Protein AF-A0A4P6UZ18-F1 (afdb_monomer)

Mean predicted aligned error: 4.35 Å

Organism: NCBI:txid1852022

InterPro domains:
  IPR031807 HicB-like antitoxin of toxin-antitoxin system [PF15919] (20-85)
  IPR035069 Antitoxin HicB/UPF0150 [SSF143100] (29-84)

Structure (mmCIF, N/CA/C/O backbone):
data_AF-A0A4P6UZ18-F1
#
_entry.id   AF-A0A4P6UZ18-F1
#
loop_
_atom_site.group_PDB
_atom_site.id
_atom_site.type_symbol
_atom_site.label_atom_id
_atom_site.label_alt_id
_atom_site.label_comp_id
_atom_site.label_asym_id
_atom_site.label_entity_id
_atom_site.label_seq_id
_atom_site.pdbx_PDB_ins_code
_atom_site.Cartn_x
_atom_site.Cartn_y
_atom_site.Cartn_z
_atom_site.occupancy
_atom_site.B_iso_or_equiv
_atom_site.auth_seq_id
_atom_site.auth_comp_id
_atom_site.auth_asym_id
_atom_site.auth_atom_id
_atom_site.pdbx_PDB_model_num
ATOM 1 N N . MET A 1 1 ? -7.373 15.897 -0.282 1.00 78.19 1 MET A N 1
ATOM 2 C CA . MET A 1 1 ? -6.154 15.703 0.533 1.00 78.19 1 MET A CA 1
ATOM 3 C C . MET A 1 1 ? -6.508 14.649 1.556 1.00 78.19 1 MET A C 1
ATOM 5 O O . MET A 1 1 ? -7.392 14.910 2.360 1.00 78.19 1 MET A O 1
ATOM 9 N N . ILE A 1 2 ? -5.897 13.471 1.455 1.00 88.06 2 ILE A N 1
ATOM 10 C CA . ILE A 1 2 ? -6.188 12.334 2.333 1.00 88.06 2 ILE A CA 1
ATOM 11 C C . ILE A 1 2 ? -5.672 12.659 3.738 1.00 88.06 2 ILE A C 1
ATOM 13 O O . ILE A 1 2 ? -4.489 12.965 3.914 1.00 88.06 2 ILE A O 1
ATOM 17 N N . ASP A 1 3 ? -6.553 12.616 4.735 1.00 90.19 3 ASP A N 1
ATOM 18 C CA . ASP A 1 3 ? -6.184 12.819 6.136 1.00 90.19 3 ASP A CA 1
ATOM 19 C C . ASP A 1 3 ? -5.664 11.507 6.729 1.00 90.19 3 ASP A C 1
ATOM 21 O O . ASP A 1 3 ? -6.406 10.730 7.330 1.00 90.19 3 ASP A O 1
ATOM 25 N N . ARG A 1 4 ? -4.361 11.259 6.553 1.00 89.19 4 ARG A N 1
ATOM 26 C CA . ARG A 1 4 ? -3.705 9.998 6.948 1.00 89.19 4 ARG A CA 1
ATOM 27 C C . ARG A 1 4 ? -3.888 9.636 8.424 1.00 89.19 4 ARG A C 1
ATOM 29 O O . ARG A 1 4 ? -3.825 8.464 8.770 1.00 89.19 4 ARG A O 1
ATOM 36 N N . SER A 1 5 ? -4.160 10.616 9.289 1.00 90.19 5 SER A N 1
ATOM 37 C CA . SER A 1 5 ? -4.413 10.387 10.717 1.00 90.19 5 SER A CA 1
ATOM 38 C C . SER A 1 5 ? -5.684 9.571 10.999 1.00 90.19 5 SER A C 1
ATOM 40 O O . SER A 1 5 ? -5.806 8.986 12.074 1.00 90.19 5 SER A O 1
ATOM 42 N N . LYS A 1 6 ? -6.617 9.501 10.038 1.00 90.44 6 LYS A N 1
ATOM 43 C CA . LYS A 1 6 ? -7.871 8.737 10.140 1.00 90.44 6 LYS A CA 1
ATOM 44 C C . LYS A 1 6 ? -7.782 7.328 9.568 1.00 90.44 6 LYS A C 1
ATOM 46 O O . LYS A 1 6 ? -8.682 6.524 9.805 1.00 90.44 6 LYS A O 1
ATOM 51 N N . LEU A 1 7 ? -6.721 7.022 8.827 1.00 95.25 7 LEU A N 1
ATOM 52 C CA . LEU A 1 7 ? -6.518 5.705 8.243 1.00 95.25 7 LEU A CA 1
ATOM 53 C C . LEU A 1 7 ? -5.976 4.779 9.332 1.00 95.25 7 LEU A C 1
ATOM 55 O O . LEU A 1 7 ? -4.770 4.644 9.498 1.00 95.25 7 LEU A O 1
ATOM 59 N N . ILE A 1 8 ? -6.866 4.191 10.128 1.00 96.12 8 ILE A N 1
ATOM 60 C CA . ILE A 1 8 ? -6.500 3.293 11.227 1.00 96.12 8 ILE A CA 1
ATOM 61 C C . ILE A 1 8 ? -6.817 1.852 10.830 1.00 96.12 8 ILE A C 1
ATOM 63 O O . ILE A 1 8 ? -7.939 1.528 10.437 1.00 96.12 8 ILE A O 1
ATOM 67 N N . ARG A 1 9 ? -5.815 0.979 10.942 1.00 95.06 9 ARG A N 1
ATOM 68 C CA . ARG A 1 9 ? -5.948 -0.465 10.721 1.00 95.06 9 ARG A CA 1
ATOM 69 C C . ARG A 1 9 ? -6.759 -1.130 11.823 1.00 95.06 9 ARG A C 1
ATOM 71 O O . ARG A 1 9 ? -6.886 -0.606 12.928 1.00 95.06 9 ARG A O 1
ATOM 78 N N . THR A 1 10 ? -7.247 -2.341 11.567 1.00 93.75 10 THR A N 1
ATOM 79 C CA . THR A 1 10 ? -7.991 -3.126 12.568 1.00 93.75 10 THR A CA 1
ATOM 80 C C . THR A 1 10 ? -7.194 -3.434 13.840 1.00 93.75 10 THR A C 1
ATOM 82 O O . THR A 1 10 ? -7.792 -3.734 14.867 1.00 93.75 10 THR A O 1
ATOM 85 N N . ASP A 1 11 ? -5.862 -3.364 13.799 1.00 93.62 11 ASP A N 1
ATOM 86 C CA . ASP A 1 11 ? -4.984 -3.517 14.967 1.00 93.62 11 ASP A CA 1
ATOM 87 C C . ASP A 1 11 ? -4.695 -2.197 15.717 1.00 93.62 11 ASP A C 1
ATOM 89 O O . ASP A 1 11 ? -3.951 -2.191 16.695 1.00 93.62 11 ASP A O 1
ATOM 93 N N . GLY A 1 12 ? -5.304 -1.081 15.300 1.00 93.38 12 GLY A N 1
ATOM 94 C CA . GLY A 1 12 ? -5.205 0.220 15.972 1.00 93.38 12 GLY A CA 1
ATOM 95 C C . GLY A 1 12 ? -3.98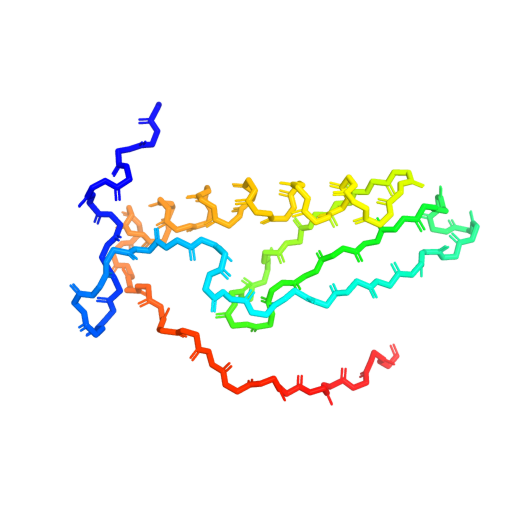9 1.062 15.580 1.00 93.38 12 GLY A C 1
ATOM 96 O O . GLY A 1 12 ? -3.813 2.159 16.110 1.00 93.38 12 GLY A O 1
ATOM 97 N N . VAL A 1 13 ? -3.159 0.580 14.654 1.00 94.56 13 VAL A N 1
ATOM 98 C CA . VAL A 1 13 ? -2.002 1.307 14.117 1.00 94.56 13 VAL A CA 1
ATOM 99 C C . VAL A 1 13 ? -2.424 2.158 12.916 1.00 94.56 13 VAL A C 1
ATOM 101 O O . VAL A 1 13 ? -3.298 1.768 12.137 1.00 94.56 13 VAL A O 1
ATOM 104 N N . VAL A 1 14 ? -1.806 3.334 12.769 1.00 95.69 14 VAL A N 1
ATOM 105 C CA . VAL A 1 14 ? -1.987 4.189 11.586 1.00 95.69 14 VAL A CA 1
ATOM 106 C C . VAL A 1 14 ? -1.497 3.436 10.352 1.00 95.69 14 VAL A C 1
ATOM 108 O O . VAL A 1 14 ? -0.427 2.839 10.360 1.00 95.69 14 VAL A O 1
ATOM 111 N N . PHE A 1 15 ? -2.294 3.452 9.295 1.00 96.56 15 PHE A N 1
ATOM 112 C CA . PHE A 1 15 ? -1.954 2.855 8.019 1.00 96.56 15 PHE A CA 1
ATOM 113 C C . PHE A 1 15 ? -0.780 3.599 7.379 1.00 96.56 15 PHE A C 1
ATOM 115 O O . PHE A 1 15 ? -0.884 4.785 7.057 1.00 96.56 15 PHE A O 1
ATOM 122 N N . ASP A 1 16 ? 0.312 2.874 7.152 1.00 96.62 16 ASP A N 1
ATOM 123 C CA . ASP A 1 16 ? 1.415 3.313 6.313 1.00 96.62 16 ASP A CA 1
ATOM 124 C C . ASP A 1 16 ? 1.704 2.232 5.254 1.00 96.62 16 ASP A C 1
ATOM 126 O O . ASP A 1 16 ? 1.991 1.087 5.616 1.00 96.62 16 ASP A O 1
ATOM 130 N N . PRO A 1 17 ? 1.638 2.552 3.946 1.00 95.94 17 PRO A N 1
ATOM 131 C CA . PRO A 1 17 ? 1.972 1.613 2.877 1.00 95.94 17 PRO A CA 1
ATOM 132 C C . PRO A 1 17 ? 3.360 0.970 3.009 1.00 95.94 17 PRO A C 1
ATOM 134 O O . PRO A 1 17 ? 3.572 -0.116 2.474 1.00 95.94 17 PRO A O 1
ATOM 137 N N . VAL A 1 18 ? 4.313 1.607 3.704 1.00 96.12 18 VAL A N 1
ATOM 138 C CA . VAL A 1 18 ? 5.663 1.045 3.899 1.00 96.12 18 VAL A CA 1
ATOM 139 C C . VAL A 1 18 ? 5.681 -0.199 4.789 1.00 96.12 18 VAL A C 1
ATOM 141 O O . VAL A 1 18 ? 6.637 -0.969 4.717 1.00 96.12 18 VAL A O 1
ATOM 144 N N . ASP A 1 19 ? 4.633 -0.421 5.586 1.00 95.44 19 ASP A N 1
ATOM 145 C CA . ASP A 1 19 ? 4.493 -1.611 6.433 1.00 95.44 19 ASP A CA 1
ATOM 146 C C . ASP A 1 19 ? 4.084 -2.861 5.636 1.00 95.44 19 ASP A C 1
ATOM 148 O O . ASP A 1 19 ? 4.097 -3.975 6.168 1.00 95.44 19 ASP A O 1
ATOM 152 N N . TYR A 1 20 ? 3.682 -2.693 4.375 1.00 95.38 20 TYR A N 1
ATOM 153 C CA . TYR A 1 20 ? 3.129 -3.755 3.547 1.00 95.38 20 TYR A CA 1
ATOM 154 C C . TYR A 1 20 ? 4.150 -4.255 2.529 1.00 95.38 20 TYR A C 1
ATOM 156 O O . TYR A 1 20 ? 4.913 -3.494 1.933 1.00 95.38 20 TYR A O 1
ATOM 164 N N . ALA A 1 21 ? 4.138 -5.567 2.296 1.00 95.88 21 ALA A N 1
ATOM 165 C CA . ALA A 1 21 ? 4.953 -6.168 1.255 1.00 95.88 21 ALA A CA 1
ATOM 166 C C . ALA A 1 21 ? 4.482 -5.709 -0.131 1.00 95.88 21 ALA A C 1
ATOM 168 O O . ALA A 1 21 ? 3.292 -5.785 -0.447 1.00 95.88 21 ALA A O 1
ATOM 169 N N . VAL A 1 22 ? 5.439 -5.304 -0.960 1.00 96.06 22 VAL A N 1
ATOM 170 C CA . VAL A 1 22 ? 5.227 -4.977 -2.370 1.00 96.06 22 VAL A CA 1
ATOM 171 C C . VAL A 1 22 ? 5.839 -6.092 -3.211 1.00 96.06 22 VAL A C 1
ATOM 173 O O . VAL A 1 22 ? 7.009 -6.432 -3.035 1.00 96.06 22 VAL A O 1
ATOM 176 N N . LEU A 1 23 ? 5.046 -6.674 -4.108 1.00 95.44 23 LEU A N 1
ATOM 177 C CA . LEU A 1 23 ? 5.538 -7.565 -5.157 1.00 95.44 23 LEU A CA 1
ATOM 178 C C . LEU A 1 23 ? 5.745 -6.738 -6.417 1.00 95.44 23 LEU A C 1
ATOM 180 O O . LEU A 1 23 ? 4.820 -6.035 -6.812 1.00 95.44 23 LEU A O 1
ATOM 184 N N . VAL A 1 24 ? 6.928 -6.836 -7.018 1.00 96.62 24 VAL A N 1
ATOM 185 C CA . VAL A 1 24 ? 7.317 -6.096 -8.222 1.00 96.62 24 VAL A CA 1
ATOM 186 C C . VAL A 1 24 ? 7.715 -7.097 -9.297 1.00 96.62 24 VAL A C 1
ATOM 188 O O . VAL A 1 24 ? 8.479 -8.023 -9.020 1.00 96.62 24 VAL A O 1
ATOM 191 N N . GLU A 1 25 ? 7.197 -6.925 -10.507 1.00 95.62 25 GLU A N 1
ATOM 192 C CA . GLU A 1 25 ? 7.479 -7.795 -11.647 1.00 95.62 25 GLU A CA 1
ATOM 193 C C . GLU A 1 25 ? 7.613 -6.994 -12.946 1.00 95.62 25 GLU A C 1
ATOM 195 O O . GLU A 1 25 ? 6.936 -5.975 -13.110 1.00 95.62 25 GLU A O 1
ATOM 200 N N . PRO A 1 26 ? 8.507 -7.411 -13.860 1.00 96.94 26 PRO A N 1
ATOM 201 C CA . PRO A 1 26 ? 8.613 -6.778 -15.162 1.00 96.94 26 PRO A CA 1
ATOM 202 C C . PRO A 1 26 ? 7.382 -7.125 -15.998 1.00 96.94 26 PRO A C 1
ATOM 204 O O . PRO A 1 26 ? 6.906 -8.262 -15.976 1.00 96.94 26 PRO A O 1
ATOM 207 N N . LEU A 1 27 ? 6.902 -6.159 -16.769 1.00 94.31 27 LEU A N 1
ATOM 208 C CA . LEU A 1 27 ? 5.858 -6.386 -17.759 1.00 94.31 27 LEU A CA 1
ATOM 209 C C . LEU A 1 27 ? 6.482 -6.824 -19.087 1.00 94.31 27 LEU A C 1
ATOM 211 O O . LEU A 1 27 ? 7.580 -6.394 -19.455 1.00 94.31 27 LEU A O 1
ATOM 215 N N . GLY A 1 28 ? 5.778 -7.698 -19.808 1.00 91.56 28 GLY A N 1
ATOM 216 C CA . GLY A 1 28 ? 6.165 -8.084 -21.161 1.00 91.56 28 GLY A CA 1
ATOM 217 C C . GLY A 1 28 ? 6.135 -6.883 -22.107 1.00 91.56 28 GLY A C 1
ATOM 218 O O . GLY A 1 28 ? 5.390 -5.929 -21.898 1.00 91.56 28 GLY A O 1
ATOM 219 N N . GLU A 1 29 ? 6.926 -6.927 -23.181 1.00 91.00 29 GLU A N 1
ATOM 220 C CA . GLU A 1 29 ? 6.934 -5.848 -24.183 1.00 91.00 29 GLU A CA 1
ATOM 221 C C . GLU A 1 29 ? 5.557 -5.649 -24.847 1.00 91.00 29 GLU A C 1
ATOM 223 O O . GLU A 1 29 ? 5.204 -4.523 -25.186 1.00 91.00 29 GLU A O 1
ATOM 228 N N . ASP A 1 30 ? 4.765 -6.720 -24.993 1.00 91.62 30 ASP A N 1
ATOM 229 C CA . ASP A 1 30 ? 3.397 -6.666 -25.542 1.00 91.62 30 ASP A CA 1
ATOM 230 C C . ASP A 1 30 ? 2.400 -5.986 -24.581 1.00 91.62 30 ASP A C 1
ATOM 232 O O . ASP A 1 30 ? 1.457 -5.334 -25.023 1.00 91.62 30 ASP A O 1
ATOM 236 N N . ASP A 1 31 ? 2.673 -6.041 -23.273 1.00 85.56 31 ASP A N 1
ATOM 237 C CA . ASP A 1 31 ? 1.902 -5.385 -22.208 1.00 85.56 31 ASP A CA 1
ATOM 238 C C . ASP A 1 31 ? 2.360 -3.934 -21.944 1.00 85.56 31 ASP A C 1
ATOM 240 O O . ASP A 1 31 ? 1.945 -3.309 -20.970 1.00 85.56 31 ASP A O 1
ATOM 244 N N . GLY A 1 32 ? 3.219 -3.381 -22.810 1.00 87.56 32 GLY A N 1
ATOM 245 C CA . GLY A 1 32 ? 3.742 -2.013 -22.708 1.00 87.56 32 GLY A CA 1
ATOM 246 C C . GLY A 1 32 ? 5.130 -1.896 -22.071 1.00 87.56 32 GLY A C 1
ATOM 247 O O . GLY A 1 32 ? 5.696 -0.802 -22.062 1.00 87.56 32 GLY A O 1
ATOM 248 N N . GLY A 1 33 ? 5.716 -3.007 -21.609 1.00 92.88 33 GLY A N 1
ATOM 249 C CA . GLY A 1 33 ? 7.010 -3.029 -20.928 1.00 92.88 33 GLY A CA 1
ATOM 250 C C . GLY A 1 33 ? 6.991 -2.321 -19.567 1.00 92.88 33 GLY A C 1
ATOM 251 O O . GLY A 1 33 ? 5.941 -2.018 -19.011 1.00 92.88 33 GLY A O 1
ATOM 252 N N . GLY A 1 34 ? 8.174 -2.062 -19.008 1.00 96.12 34 GLY A N 1
ATOM 253 C CA . GLY A 1 34 ? 8.297 -1.465 -17.676 1.00 96.12 34 GLY A CA 1
ATOM 254 C C . GLY A 1 34 ? 8.034 -2.475 -16.558 1.00 96.12 34 GLY A C 1
ATOM 255 O O . GLY A 1 34 ? 8.408 -3.646 -16.660 1.00 96.12 34 GLY A O 1
ATOM 256 N N . TRP A 1 35 ? 7.446 -2.000 -15.466 1.00 97.69 35 TRP A N 1
ATOM 257 C CA . TRP A 1 35 ? 7.292 -2.731 -14.216 1.00 97.69 35 TRP A CA 1
ATOM 258 C C . TRP A 1 35 ? 5.908 -2.514 -13.624 1.00 97.69 35 TRP A C 1
ATOM 260 O O . TRP A 1 35 ? 5.383 -1.405 -13.639 1.00 97.69 35 TRP A O 1
ATOM 270 N N . MET A 1 36 ? 5.364 -3.571 -13.034 1.00 96.94 36 MET A N 1
ATOM 271 C CA . MET A 1 36 ? 4.137 -3.540 -12.252 1.00 96.94 36 MET A CA 1
ATOM 272 C C . MET A 1 36 ? 4.450 -3.895 -10.803 1.00 96.94 36 MET A C 1
ATOM 274 O O . MET A 1 36 ? 5.247 -4.790 -10.519 1.00 96.94 36 MET A O 1
ATOM 278 N N . ALA A 1 37 ? 3.785 -3.216 -9.878 1.00 97.44 37 ALA A N 1
ATOM 279 C CA . ALA A 1 37 ? 3.841 -3.483 -8.457 1.00 97.44 37 ALA A CA 1
ATOM 280 C C . ALA A 1 37 ? 2.437 -3.714 -7.885 1.00 97.44 37 ALA A C 1
ATOM 282 O O . ALA A 1 37 ? 1.471 -3.062 -8.270 1.00 97.44 37 ALA A O 1
ATOM 283 N N . ARG A 1 38 ? 2.315 -4.635 -6.928 1.00 96.44 38 ARG A N 1
ATOM 284 C CA . ARG A 1 38 ? 1.062 -4.915 -6.208 1.00 96.44 38 ARG A CA 1
ATOM 285 C C . ARG A 1 38 ? 1.307 -5.120 -4.723 1.00 96.44 38 ARG A C 1
ATOM 287 O O . ARG A 1 38 ? 2.363 -5.618 -4.328 1.00 96.44 38 ARG A O 1
ATOM 294 N N . ILE A 1 39 ? 0.304 -4.810 -3.904 1.00 95.69 39 ILE A N 1
ATOM 295 C CA . ILE A 1 39 ? 0.310 -5.117 -2.467 1.00 95.69 39 ILE A CA 1
ATOM 296 C C . ILE A 1 39 ? -0.682 -6.260 -2.213 1.00 95.69 39 ILE A C 1
ATOM 298 O O . ILE A 1 39 ? -1.885 -6.020 -2.189 1.00 95.69 39 ILE A O 1
ATOM 302 N N . PRO A 1 40 ? -0.229 -7.511 -1.992 1.00 93.06 40 PRO A N 1
ATOM 303 C CA . PRO A 1 40 ? -1.128 -8.667 -1.867 1.00 93.06 40 PRO A CA 1
ATOM 304 C C . PRO A 1 40 ? -2.163 -8.548 -0.744 1.00 93.06 40 PRO A C 1
ATOM 306 O O . PRO A 1 40 ? -3.265 -9.079 -0.846 1.00 93.06 40 PRO A O 1
ATOM 309 N N . ALA A 1 41 ? -1.810 -7.844 0.331 1.00 93.12 41 ALA A N 1
ATOM 310 C CA . ALA A 1 41 ? -2.704 -7.594 1.456 1.00 93.12 41 ALA A CA 1
ATOM 311 C C . ALA A 1 41 ? -3.789 -6.540 1.157 1.00 93.12 41 ALA A C 1
ATOM 313 O O . ALA A 1 41 ? -4.727 -6.415 1.940 1.00 93.12 41 ALA A O 1
ATOM 314 N N . LEU A 1 42 ? -3.673 -5.803 0.046 1.00 93.81 42 LEU A N 1
ATOM 315 C CA . LEU A 1 42 ? -4.607 -4.770 -0.407 1.00 93.81 42 LEU A CA 1
ATOM 316 C C . LEU A 1 42 ? -5.104 -5.137 -1.822 1.00 93.81 42 LEU A C 1
ATOM 318 O O . LEU A 1 42 ? -4.577 -4.636 -2.819 1.00 93.81 42 LEU A O 1
ATOM 322 N N . PRO A 1 43 ? -6.083 -6.053 -1.949 1.00 89.38 43 PRO A N 1
ATOM 323 C CA . PRO A 1 43 ? -6.544 -6.533 -3.247 1.00 89.38 43 PRO A CA 1
ATOM 324 C C . PRO A 1 43 ? -7.016 -5.391 -4.154 1.00 89.38 43 PRO A C 1
ATOM 326 O O . PRO A 1 43 ? -7.805 -4.540 -3.741 1.00 89.38 43 PRO A O 1
ATOM 329 N N . GLY A 1 44 ? -6.534 -5.394 -5.398 1.00 89.38 44 GLY A N 1
ATOM 330 C CA . GLY A 1 44 ? -6.813 -4.346 -6.383 1.00 89.38 44 GLY A CA 1
ATOM 331 C C . GLY A 1 44 ? -5.897 -3.121 -6.293 1.00 89.38 44 GLY A C 1
ATOM 332 O O . GLY A 1 44 ? -5.991 -2.256 -7.155 1.00 89.38 44 GLY A O 1
ATOM 333 N N . CYS A 1 45 ? -4.996 -3.048 -5.307 1.00 95.56 45 CYS A N 1
ATOM 334 C CA . CYS A 1 45 ? -3.972 -2.011 -5.242 1.00 95.56 45 CYS A CA 1
ATOM 335 C C . CYS A 1 45 ? -2.782 -2.387 -6.135 1.00 95.56 45 CYS A C 1
ATOM 337 O O . CYS A 1 45 ? -1.982 -3.267 -5.792 1.00 95.56 45 CYS A O 1
ATOM 339 N N . VAL A 1 46 ? -2.684 -1.711 -7.275 1.00 95.56 46 VAL A N 1
ATOM 340 C CA . VAL A 1 46 ? -1.653 -1.899 -8.298 1.00 95.56 46 VAL A CA 1
ATOM 341 C C . VAL A 1 46 ? -1.028 -0.541 -8.599 1.00 95.56 46 VAL A C 1
ATOM 343 O O . VAL A 1 46 ? -1.719 0.471 -8.518 1.00 95.56 46 VAL A O 1
ATOM 346 N N . GLY A 1 47 ? 0.259 -0.534 -8.918 1.00 97.00 47 GLY A N 1
ATOM 347 C CA . GLY A 1 47 ? 0.933 0.608 -9.518 1.00 97.00 47 GLY A CA 1
ATOM 348 C C . GLY A 1 47 ? 1.914 0.157 -10.589 1.00 97.00 47 GLY A C 1
ATOM 349 O O . GLY A 1 47 ? 2.284 -1.019 -10.638 1.00 97.00 47 GLY A O 1
ATOM 350 N N . ASP A 1 48 ? 2.327 1.074 -11.450 1.00 96.81 48 ASP A N 1
ATOM 351 C CA . ASP A 1 48 ? 3.224 0.789 -12.568 1.00 96.81 48 ASP A CA 1
ATOM 352 C C . ASP A 1 48 ? 4.310 1.856 -12.739 1.00 96.81 48 ASP A C 1
ATOM 354 O O . ASP A 1 48 ? 4.292 2.922 -12.122 1.00 96.81 48 ASP A O 1
ATOM 358 N N . GLY A 1 49 ? 5.326 1.535 -13.534 1.00 97.62 49 GLY A N 1
ATOM 359 C CA . GLY A 1 49 ? 6.362 2.494 -13.879 1.00 97.62 49 GLY A CA 1
ATOM 360 C C . GLY A 1 49 ? 7.403 1.950 -14.844 1.00 97.62 49 GLY A C 1
ATOM 361 O O . GLY A 1 49 ? 7.578 0.745 -15.004 1.00 97.62 49 GLY A O 1
ATOM 362 N N . GLU A 1 50 ? 8.167 2.849 -15.464 1.00 97.31 50 GLU A N 1
ATOM 363 C CA . GLU A 1 50 ? 9.261 2.467 -16.371 1.00 97.31 50 GLU A CA 1
ATOM 364 C C . GLU A 1 50 ? 10.407 1.754 -15.625 1.00 97.31 50 GLU A C 1
ATOM 366 O O . GLU A 1 50 ? 11.216 1.045 -16.224 1.00 97.31 50 GLU A O 1
ATOM 371 N N . THR A 1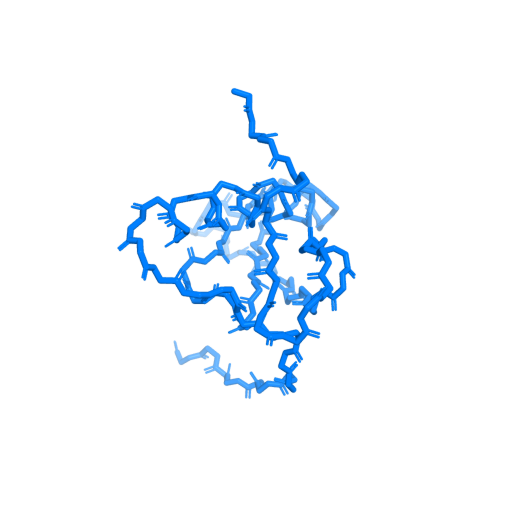 51 ? 10.464 1.915 -14.300 1.00 97.81 51 THR A N 1
ATOM 372 C CA . THR A 1 51 ? 11.450 1.313 -13.398 1.00 97.81 51 THR A CA 1
ATOM 373 C C . THR A 1 51 ? 10.776 0.649 -12.198 1.00 97.81 51 THR A C 1
ATOM 375 O O . THR A 1 51 ? 9.695 1.062 -11.778 1.00 97.81 51 THR A O 1
ATOM 378 N N . GLU A 1 52 ? 11.464 -0.316 -11.578 1.00 97.75 52 GLU A N 1
ATOM 379 C CA . GLU A 1 52 ? 11.032 -0.964 -10.327 1.00 97.75 52 GLU A CA 1
ATOM 380 C C . GLU A 1 52 ? 10.651 0.063 -9.254 1.00 97.75 52 GLU A C 1
ATOM 382 O O . GLU A 1 52 ? 9.624 -0.060 -8.590 1.00 97.75 52 GLU A O 1
ATOM 387 N N . GLN A 1 53 ? 11.476 1.103 -9.101 1.00 98.31 53 GLN A N 1
ATOM 388 C CA . GLN A 1 53 ? 11.276 2.131 -8.088 1.00 98.31 53 GLN A CA 1
ATOM 389 C C . GLN A 1 53 ? 10.032 2.980 -8.371 1.00 98.31 53 GLN A C 1
ATOM 391 O O . GLN A 1 53 ? 9.278 3.252 -7.442 1.00 98.31 53 GLN A O 1
ATOM 396 N N . GLN A 1 54 ? 9.785 3.349 -9.633 1.00 98.38 54 GLN A N 1
ATOM 397 C CA . GLN A 1 54 ? 8.566 4.075 -10.004 1.00 98.38 54 GLN A CA 1
ATOM 398 C C . GLN A 1 54 ? 7.316 3.247 -9.706 1.00 98.38 54 GLN A C 1
ATOM 400 O O . GLN A 1 54 ? 6.403 3.775 -9.083 1.00 98.38 54 GLN A O 1
ATOM 405 N N . ALA A 1 55 ? 7.309 1.953 -10.042 1.00 98.38 55 ALA A N 1
ATOM 406 C CA . ALA A 1 55 ? 6.180 1.078 -9.730 1.00 98.38 55 ALA A CA 1
ATOM 407 C C . ALA A 1 55 ? 5.938 0.963 -8.210 1.00 98.38 55 ALA A C 1
ATOM 409 O O . ALA A 1 55 ? 4.796 0.982 -7.752 1.00 98.38 55 ALA A O 1
ATOM 410 N N . ILE A 1 56 ? 7.007 0.896 -7.402 1.00 98.44 56 ILE A N 1
ATOM 411 C CA . ILE A 1 56 ? 6.911 0.896 -5.930 1.00 98.44 56 ILE A CA 1
ATOM 412 C C . ILE A 1 56 ? 6.331 2.214 -5.400 1.00 98.44 56 ILE A C 1
ATOM 414 O O . ILE A 1 56 ? 5.517 2.203 -4.473 1.00 98.44 56 ILE A O 1
ATOM 418 N N . ASP A 1 57 ? 6.778 3.349 -5.929 1.00 98.44 57 ASP A N 1
ATOM 419 C CA . ASP A 1 57 ? 6.297 4.657 -5.487 1.00 98.44 57 ASP A CA 1
ATOM 420 C C . ASP A 1 57 ? 4.828 4.865 -5.881 1.00 98.44 57 ASP A C 1
ATOM 422 O O . ASP A 1 57 ? 4.036 5.348 -5.067 1.00 98.44 57 ASP A O 1
ATOM 426 N N . ASP A 1 58 ? 4.451 4.410 -7.075 1.00 98.44 58 ASP A N 1
ATOM 427 C CA . ASP A 1 58 ? 3.088 4.478 -7.588 1.00 98.44 58 ASP A CA 1
ATOM 428 C C . ASP A 1 58 ? 2.124 3.590 -6.784 1.00 98.44 58 ASP A C 1
ATOM 430 O O . ASP A 1 58 ? 1.128 4.081 -6.250 1.00 98.44 58 ASP A O 1
ATOM 434 N N . VAL A 1 59 ? 2.466 2.318 -6.530 1.00 98.44 59 VAL A N 1
ATOM 435 C CA . VAL A 1 59 ? 1.591 1.430 -5.737 1.00 98.44 59 VAL A CA 1
ATOM 436 C C . VAL A 1 59 ? 1.419 1.917 -4.295 1.00 98.44 59 VAL A C 1
ATOM 438 O O . VAL A 1 59 ? 0.376 1.698 -3.681 1.00 98.44 59 VAL A O 1
ATOM 441 N N . ARG A 1 60 ? 2.415 2.608 -3.725 1.00 97.94 60 ARG A N 1
ATOM 442 C CA . ARG A 1 60 ? 2.301 3.214 -2.388 1.00 97.94 60 ARG A CA 1
ATOM 443 C C . ARG A 1 60 ? 1.376 4.424 -2.381 1.00 97.94 60 ARG A C 1
ATOM 445 O O . ARG A 1 60 ? 0.705 4.655 -1.374 1.00 97.94 60 ARG A O 1
ATOM 452 N N . LEU A 1 61 ? 1.332 5.187 -3.471 1.00 97.81 61 LEU A N 1
ATOM 453 C CA . LEU A 1 61 ? 0.351 6.253 -3.641 1.00 97.81 61 LEU A CA 1
ATOM 454 C C . LEU A 1 61 ? -1.054 5.659 -3.788 1.00 97.81 61 LEU A C 1
ATOM 456 O O . LEU A 1 61 ? -1.944 6.036 -3.023 1.00 97.81 61 LEU A O 1
ATOM 460 N N . ALA A 1 62 ? -1.213 4.664 -4.664 1.00 97.81 62 ALA A N 1
ATOM 461 C CA . ALA A 1 62 ? -2.466 3.941 -4.859 1.00 97.81 62 ALA A CA 1
ATOM 462 C C . ALA A 1 62 ? -2.979 3.315 -3.550 1.00 97.81 62 ALA A C 1
ATOM 464 O O . ALA A 1 62 ? -4.174 3.344 -3.270 1.00 97.81 62 ALA A O 1
ATOM 465 N N . ALA A 1 63 ? -2.087 2.821 -2.687 1.00 97.75 63 ALA A N 1
ATOM 466 C CA . ALA A 1 63 ? -2.447 2.251 -1.390 1.00 97.75 63 ALA A CA 1
ATOM 467 C C . ALA A 1 63 ? -3.102 3.267 -0.444 1.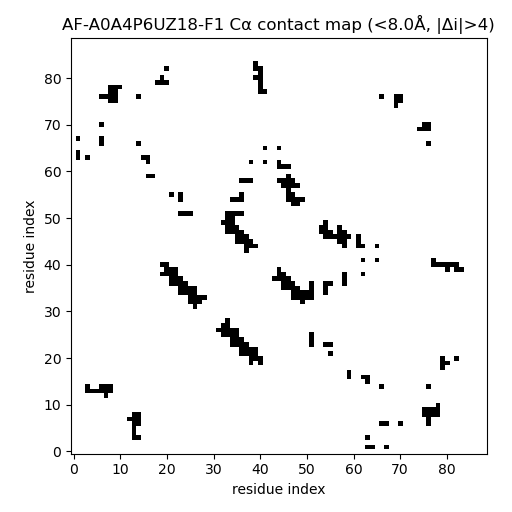00 97.75 63 ALA A C 1
ATOM 469 O O . ALA A 1 63 ? -3.989 2.908 0.332 1.00 97.75 63 ALA A O 1
ATOM 470 N N . LEU A 1 64 ? -2.684 4.535 -0.499 1.00 97.31 64 LEU A N 1
ATOM 471 C CA . LEU A 1 64 ? -3.298 5.599 0.296 1.00 97.31 64 LEU A CA 1
ATOM 472 C C . LEU A 1 64 ? -4.704 5.920 -0.208 1.00 97.31 64 LEU A C 1
ATOM 474 O O . LEU A 1 64 ? -5.609 6.084 0.607 1.00 97.31 64 LEU A O 1
ATOM 478 N N . GLU A 1 65 ? -4.889 5.983 -1.526 1.00 96.81 65 GLU A N 1
ATOM 479 C CA . GLU A 1 65 ? -6.199 6.211 -2.146 1.00 96.81 65 GLU A CA 1
ATOM 480 C C . GLU A 1 65 ? -7.147 5.035 -1.891 1.00 96.81 65 GLU A C 1
ATOM 482 O O . GLU A 1 65 ? -8.300 5.231 -1.510 1.00 96.81 65 GLU A O 1
ATOM 487 N N . TRP A 1 66 ? -6.637 3.806 -2.004 1.00 96.69 66 TRP A N 1
ATOM 488 C CA . TRP A 1 66 ? -7.356 2.585 -1.656 1.00 96.69 66 TRP A CA 1
ATOM 489 C C . TR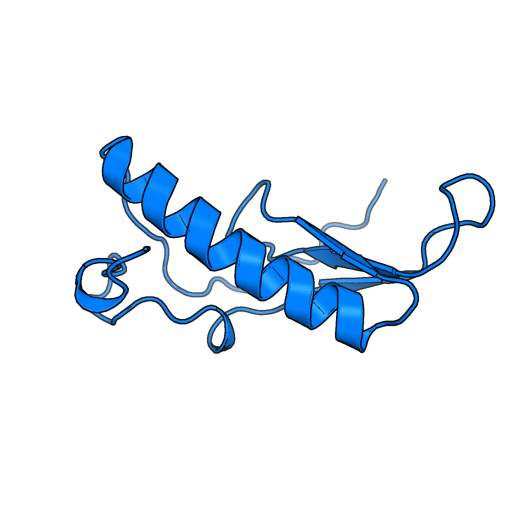P A 1 66 ? -7.815 2.612 -0.198 1.00 96.69 66 TRP A C 1
ATOM 491 O O . TRP A 1 66 ? -8.966 2.285 0.094 1.00 96.69 66 TRP A O 1
ATOM 501 N N . ALA A 1 67 ? -6.939 3.019 0.726 1.00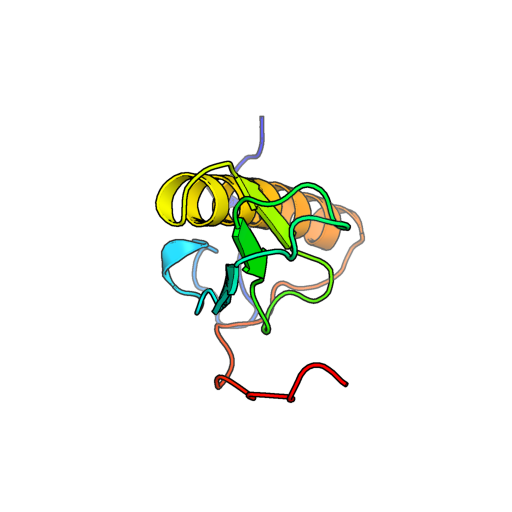 96.75 67 ALA A N 1
ATOM 502 C CA . ALA A 1 67 ? -7.262 3.071 2.146 1.00 96.75 67 ALA A CA 1
ATOM 503 C C . ALA A 1 67 ? -8.329 4.130 2.464 1.00 96.75 67 ALA A C 1
ATOM 505 O O . ALA A 1 67 ? -9.256 3.848 3.224 1.00 96.75 67 ALA A O 1
ATOM 506 N N . ASP A 1 68 ? -8.227 5.316 1.864 1.00 96.38 68 ASP A N 1
ATOM 507 C CA . ASP A 1 68 ? -9.217 6.388 2.005 1.00 96.38 68 ASP A CA 1
ATOM 508 C C . ASP A 1 68 ? -10.595 5.919 1.515 1.00 96.38 68 ASP A C 1
ATOM 510 O O . ASP A 1 68 ? -11.546 5.873 2.298 1.00 96.38 68 ASP A O 1
ATOM 514 N N . ALA A 1 69 ? -10.668 5.406 0.282 1.00 95.44 69 ALA A N 1
ATOM 515 C CA . ALA A 1 69 ? -11.904 4.895 -0.307 1.00 95.44 69 ALA A CA 1
ATOM 516 C C . ALA A 1 69 ? -12.501 3.713 0.482 1.00 95.44 69 ALA A C 1
ATOM 518 O O . ALA A 1 69 ? -13.720 3.602 0.627 1.00 95.44 69 ALA A O 1
ATOM 519 N N . THR A 1 70 ? -11.655 2.832 1.026 1.00 95.25 70 THR A N 1
ATOM 520 C CA . THR A 1 70 ? -12.084 1.697 1.860 1.00 95.25 70 THR A CA 1
ATOM 521 C C . THR A 1 70 ? -12.767 2.182 3.141 1.00 95.25 70 THR A C 1
ATOM 523 O O . THR A 1 70 ? -13.841 1.686 3.490 1.00 95.25 70 THR A O 1
ATOM 526 N N . ILE A 1 71 ? -12.187 3.176 3.821 1.00 94.94 71 ILE A N 1
ATOM 527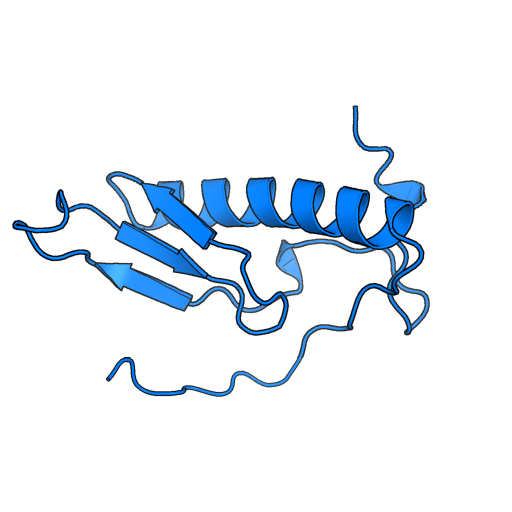 C CA . ILE A 1 71 ? -12.781 3.780 5.021 1.00 94.94 71 ILE A CA 1
ATOM 528 C C . ILE A 1 71 ? -14.061 4.554 4.677 1.00 94.94 71 ILE A C 1
ATOM 530 O O . ILE A 1 71 ? -15.063 4.403 5.378 1.00 94.94 71 ILE A O 1
ATOM 534 N N . GLU A 1 72 ? -14.072 5.336 3.593 1.00 94.88 72 GLU A N 1
ATOM 535 C CA . GLU A 1 72 ? -15.267 6.056 3.127 1.00 94.88 72 GLU A C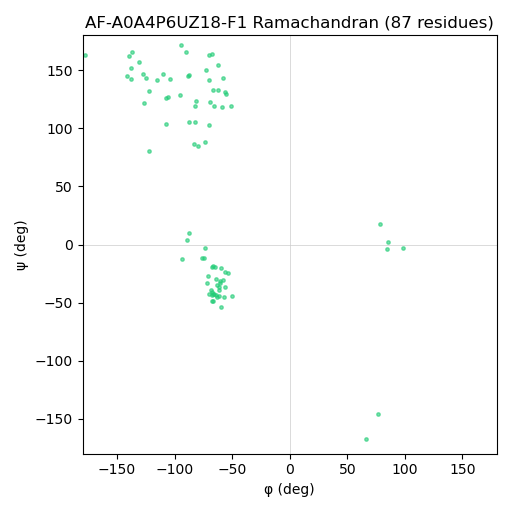A 1
ATOM 536 C C . GLU A 1 72 ? -16.419 5.106 2.765 1.00 94.88 72 GLU A C 1
ATOM 538 O O . GLU A 1 72 ? -17.586 5.411 3.016 1.00 94.88 72 GLU A O 1
ATOM 543 N N . GLY A 1 73 ? -16.096 3.917 2.247 1.00 94.38 73 GLY A N 1
ATOM 544 C CA . GLY A 1 73 ? -17.044 2.833 1.988 1.00 94.38 73 GLY A CA 1
ATOM 545 C C . GLY A 1 73 ? -17.546 2.100 3.240 1.00 94.38 73 GLY A C 1
ATOM 546 O O . GLY A 1 73 ? -18.388 1.211 3.124 1.00 94.38 73 GLY A O 1
ATOM 547 N N . GLY A 1 74 ? -17.058 2.446 4.437 1.00 95.12 74 GLY A N 1
ATOM 548 C CA . GLY A 1 74 ? -17.442 1.805 5.700 1.00 95.12 74 GLY A CA 1
ATOM 549 C C . GLY A 1 74 ? -16.771 0.451 5.949 1.00 95.12 74 GLY A C 1
ATOM 550 O O . GLY A 1 74 ? -17.241 -0.327 6.783 1.00 95.12 74 GLY A O 1
ATOM 551 N N . HIS A 1 75 ? -15.688 0.153 5.232 1.00 94.94 75 HIS A N 1
ATOM 552 C CA . HIS A 1 75 ? -14.873 -1.040 5.431 1.00 94.94 75 HIS A CA 1
ATOM 553 C C . HIS A 1 75 ? -13.685 -0.745 6.358 1.00 94.94 75 HIS A C 1
ATOM 555 O O . HIS A 1 75 ? -13.421 0.395 6.730 1.00 94.94 75 HIS A O 1
ATOM 561 N N . THR A 1 76 ? -12.963 -1.790 6.764 1.00 94.38 76 THR A N 1
ATOM 562 C CA . THR A 1 76 ? -11.809 -1.678 7.668 1.00 94.38 76 THR A CA 1
ATOM 563 C C . THR A 1 76 ? -10.500 -1.966 6.949 1.00 94.38 76 THR A C 1
ATOM 565 O O . THR A 1 76 ? -10.449 -2.854 6.099 1.00 94.38 76 THR A O 1
ATOM 568 N N . LEU A 1 77 ? -9.422 -1.296 7.358 1.00 95.25 77 LEU A N 1
ATOM 569 C CA . LEU A 1 77 ? -8.092 -1.510 6.789 1.00 95.25 77 LEU A CA 1
ATOM 570 C C . LEU A 1 77 ? -7.419 -2.747 7.413 1.00 95.25 77 LEU A C 1
ATOM 572 O O . LEU A 1 77 ? -7.270 -2.794 8.640 1.00 95.25 77 LEU A O 1
ATOM 576 N N . PRO A 1 78 ? -7.007 -3.745 6.609 1.00 93.75 78 PRO A N 1
ATOM 577 C CA . PRO A 1 78 ? -6.365 -4.951 7.122 1.00 93.75 78 PRO A CA 1
ATOM 578 C C . PRO A 1 78 ? -4.932 -4.656 7.592 1.00 93.75 78 PRO A C 1
ATOM 580 O O . PRO A 1 78 ? -4.277 -3.785 7.018 1.00 93.75 78 PRO A O 1
ATOM 583 N N . PRO A 1 79 ? -4.392 -5.382 8.588 1.00 94.19 79 PRO A N 1
ATOM 584 C CA . PRO A 1 79 ? -2.971 -5.311 8.915 1.00 94.19 79 PRO A CA 1
ATOM 585 C C . PRO A 1 79 ? -2.128 -5.909 7.774 1.00 94.19 79 PRO A C 1
ATOM 587 O O . PRO A 1 79 ? -2.660 -6.660 6.948 1.00 94.19 79 PRO A O 1
ATOM 590 N N . PRO A 1 80 ? -0.810 -5.648 7.734 1.00 93.06 80 PRO A N 1
ATOM 591 C CA . PRO A 1 80 ? 0.109 -6.362 6.864 1.00 93.06 80 PRO A CA 1
ATOM 592 C C . PRO A 1 80 ? -0.062 -7.872 7.034 1.00 93.06 80 PRO A C 1
ATOM 594 O O . PRO A 1 80 ? 0.072 -8.420 8.130 1.00 93.06 80 PRO A O 1
ATOM 597 N N . GLY A 1 81 ? -0.427 -8.533 5.940 1.00 82.31 81 GLY A N 1
ATOM 598 C CA . GLY A 1 81 ? -0.646 -9.972 5.901 1.00 82.31 81 GLY A CA 1
ATOM 599 C C . GLY A 1 81 ? 0.623 -10.745 5.540 1.00 82.31 81 GLY A C 1
ATOM 600 O O . GLY A 1 81 ? 1.588 -10.164 5.034 1.00 82.31 81 GLY A O 1
ATOM 601 N N . PRO A 1 82 ? 0.633 -12.072 5.754 1.00 75.56 82 PRO A N 1
ATOM 602 C CA . PRO A 1 82 ? 1.682 -12.923 5.213 1.00 75.56 82 PRO A CA 1
ATOM 603 C C . PRO A 1 82 ? 1.724 -12.794 3.686 1.00 75.56 82 PRO A C 1
ATOM 605 O O . PRO A 1 82 ? 0.686 -12.701 3.027 1.00 75.56 82 PRO A O 1
ATOM 608 N N . ILE A 1 83 ? 2.926 -12.829 3.115 1.00 70.88 83 ILE A N 1
ATOM 609 C CA . ILE A 1 83 ? 3.095 -12.852 1.663 1.00 70.88 83 ILE A CA 1
ATOM 610 C C . ILE A 1 83 ? 2.627 -14.224 1.174 1.00 70.88 83 ILE A C 1
ATOM 612 O O . ILE A 1 83 ? 3.334 -15.219 1.330 1.00 70.88 83 ILE A O 1
ATOM 616 N N . SER A 1 84 ? 1.428 -14.291 0.599 1.00 64.44 84 SER A N 1
ATOM 617 C CA . SER 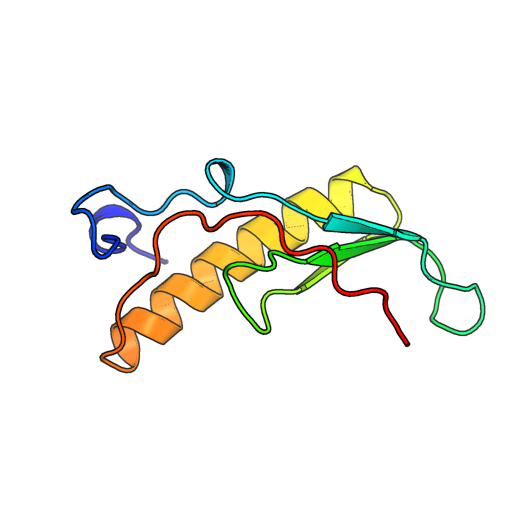A 1 84 ? 1.022 -15.440 -0.208 1.00 64.44 84 SER A CA 1
ATOM 618 C C . SER A 1 84 ? 1.477 -15.190 -1.638 1.00 64.44 84 SER A C 1
ATOM 620 O O . SER A 1 84 ? 0.918 -14.355 -2.345 1.00 64.44 84 SER A O 1
ATOM 622 N N . LEU A 1 85 ? 2.535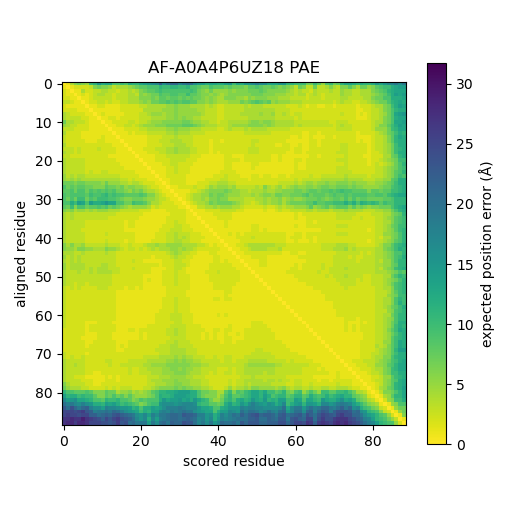 -15.890 -2.044 1.00 57.34 85 LEU A N 1
ATOM 623 C CA . LEU A 1 85 ? 2.957 -15.966 -3.438 1.00 57.34 85 LEU A CA 1
ATOM 624 C C . LEU A 1 85 ? 1.969 -16.871 -4.168 1.00 57.34 85 LEU A C 1
ATOM 626 O O . LEU A 1 85 ? 2.159 -18.083 -4.235 1.00 57.34 85 LEU A O 1
ATOM 630 N N . GLN A 1 86 ? 0.891 -16.289 -4.682 1.00 53.38 86 GLN A N 1
ATOM 631 C CA . GLN A 1 86 ? 0.114 -16.961 -5.710 1.00 53.38 86 GLN A CA 1
ATOM 632 C C . GLN A 1 86 ? 0.834 -16.705 -7.032 1.00 53.38 86 GLN A C 1
ATOM 634 O O . GLN A 1 86 ? 1.075 -15.551 -7.391 1.00 53.38 86 GLN A O 1
ATOM 639 N N . ALA A 1 87 ? 1.275 -17.781 -7.687 1.00 40.69 87 ALA A N 1
ATOM 640 C CA . ALA A 1 87 ? 1.835 -17.694 -9.026 1.00 40.69 87 ALA A CA 1
ATOM 641 C C . ALA A 1 87 ? 0.798 -17.013 -9.926 1.00 40.69 87 ALA A C 1
ATOM 643 O O . ALA A 1 87 ? -0.373 -17.393 -9.891 1.00 40.69 87 ALA A O 1
ATOM 644 N N . ALA A 1 88 ? 1.219 -15.989 -10.666 1.00 43.47 88 ALA A N 1
ATOM 645 C CA . ALA A 1 88 ? 0.431 -15.494 -11.782 1.00 43.47 88 ALA A CA 1
ATOM 646 C C . ALA A 1 88 ? 0.259 -16.670 -12.758 1.00 43.47 88 ALA A C 1
ATOM 648 O O . ALA A 1 88 ? 1.259 -17.256 -13.183 1.00 43.47 88 ALA A O 1
ATOM 649 N N . GLU A 1 89 ? -0.989 -17.083 -12.981 1.00 35.06 89 GLU A N 1
ATOM 650 C CA . GLU A 1 89 ? -1.366 -18.066 -14.007 1.00 35.06 89 GLU A CA 1
ATOM 651 C C . GLU A 1 89 ? -1.355 -17.425 -15.396 1.00 35.06 89 GLU A C 1
ATOM 653 O O . GLU A 1 89 ? -1.774 -16.248 -15.497 1.00 35.06 89 GLU A O 1
#

Solvent-accessible surface area (backbone atoms only — not comparable to full-atom values): 5268 Å² total; per-residue (Å²): 132,87,65,58,90,71,39,49,21,79,85,71,46,70,63,54,60,86,71,43,68,72,50,74,46,76,41,52,72,92,76,71,33,40,17,38,18,34,31,81,70,42,82,90,34,52,19,50,27,84,39,69,67,44,3,51,54,36,22,43,50,38,40,54,54,51,49,51,53,37,47,76,70,74,48,80,42,71,62,72,56,83,88,76,84,71,77,87,127

Radius of gyration: 13.66 Å; Cα contacts (8 Å, |Δi|>4): 155; chains: 1; bounding box: 29×34×42 Å

pLDDT: mean 91.1, std 12.52, range [35.06, 98.44]

Sequence (89 aa):
MIDRSKLIRTDGVVFDPVDYAVLVEPLGEDDGGGWMARIPALPGCVGDGETEQQAIDDVRLAALEWADATIEGGHTLPPPGPISLQAAE

Secondary structure (DSSP, 8-state):
---GGG-BBTTSPBP-GGGS--EEEEPPGGGTSSEEEE-TTSTT-EEEESSHHHHHHHHHHHHHHHHHHHHHTT--BPPPPP---PPP-

Nearest PDB structures (foldseek):
  6u0i-assembly1_B  TM=8.864E-01  e=1.208E-03  Escherichia coli str. K-12 substr. DH10B
  6g26-assembly1_D  TM=7.311E-01  e=7.074E-03  Burkholderia pseudomallei K96243
  2dsy-assembly1_D  TM=7.747E-01  e=2.298E-02  Thermus thermophilus
  6g1n-assembly1_B  TM=6.302E-01  e=2.796E-02  Burkholderia pseudomallei K96243
  4p78-assembly1_B  TM=7.263E-01  e=7.463E-02  Yersinia pestis

Foldseek 3Di:
DQPQVPLAAPVRDGDALVQFDKDKDWDDVVRVTFMKIDGPLQPPQIATDNYRVRRVVGSRVSVSVSSRVCVVVVHHRHGHDPDDPDDDD